Protein AF-A0A168MWL6-F1 (afdb_monomer)

Foldseek 3Di:
DDCPPPDPPDDDPCCVVCVVVPDPCPDPVNVVVVPDVCPVVVVVVVVVVVCCCVPVVVVVVVVD

Sequence (64 aa):
MDKSSFQPIYHDPWARREAWRKHPIFSKSSNFKTMFPGLGIATVAFAAYCTYEHFFLNNKKSHH

InterPro domains:
  IPR012576 NADH dehydrogenase [ubiquinone] 1 beta subcomplex subunit 3 [PF08122] (11-64)
  IPR012576 NADH dehydrogenase [ubiquinone] 1 beta subcomplex subunit 3 [PTHR15082] (11-63)

Nearest PDB structures (foldseek):
  6yj4-assembly1_k  TM=6.468E-01  e=3.791E-03  Yarrowia lipolytica
  7zmg-assembly1_c  TM=6.066E-01  e=1.030E-02  Thermochaetoides thermophila DSM 1495

Solvent-accessible surface area (backbone atoms only — not comparable to full-atom values): 4158 Å² total; per-residue (Å²): 138,86,83,77,78,84,66,77,88,78,75,66,91,52,52,78,74,49,44,84,74,66,48,73,76,76,32,71,70,48,50,60,66,64,73,50,81,57,51,69,57,51,52,50,54,50,50,52,50,52,49,45,47,62,56,60,49,47,67,61,57,73,78,111

Radius of gyration: 25.56 Å; Cα contacts (8 Å, |Δi|>4): 7; chains: 1; bounding box: 45×42×62 Å

pLDDT: mean 80.2, std 13.84, range [47.59, 96.62]

Mean predicted aligned error: 11.23 Å

Secondary structure (DSSP, 8-state):
------------TTHHHHGGG--GGGSHHHHHHHSSTTHHHHHHHHHHHHHIIIIIIHHHHTT-

Organism: NCBI:txid747725

Structure (mmCIF, N/CA/C/O backbone):
data_AF-A0A168MWL6-F1
#
_entry.id   AF-A0A168MWL6-F1
#
loop_
_atom_site.group_PDB
_atom_site.id
_atom_site.type_symbol
_atom_site.label_atom_id
_atom_site.label_alt_id
_atom_site.label_comp_id
_atom_site.label_asym_id
_atom_site.label_entity_id
_atom_site.label_seq_id
_atom_site.pdbx_PDB_ins_code
_atom_site.Cartn_x
_atom_site.Cartn_y
_atom_site.Cartn_z
_atom_site.occupancy
_atom_site.B_iso_or_equiv
_atom_site.auth_seq_id
_atom_site.auth_comp_id
_atom_site.auth_asym_id
_atom_site.auth_atom_id
_atom_site.pdbx_PDB_model_num
ATOM 1 N N . MET A 1 1 ? 18.200 30.202 -13.808 1.00 48.91 1 MET A N 1
ATOM 2 C CA . MET A 1 1 ? 18.803 28.867 -13.622 1.00 48.91 1 MET A CA 1
ATOM 3 C C . MET A 1 1 ? 17.695 27.845 -13.406 1.00 48.91 1 MET A C 1
ATOM 5 O O . MET A 1 1 ? 17.269 27.655 -12.276 1.00 48.91 1 MET A O 1
ATOM 9 N N . ASP A 1 2 ? 17.220 27.222 -14.480 1.00 48.56 2 ASP A N 1
ATOM 10 C CA . ASP A 1 2 ? 16.495 25.950 -14.418 1.00 48.56 2 ASP A CA 1
ATOM 11 C C . ASP A 1 2 ? 17.551 24.834 -14.504 1.00 48.56 2 ASP A C 1
ATOM 13 O O . ASP A 1 2 ? 18.365 24.829 -15.426 1.00 48.56 2 ASP A O 1
ATOM 17 N N . LYS A 1 3 ? 17.604 23.952 -13.501 1.00 54.38 3 LYS A N 1
ATOM 18 C CA . LYS A 1 3 ? 18.430 22.737 -13.510 1.00 54.38 3 LYS A CA 1
ATOM 19 C C . LYS A 1 3 ? 17.523 21.553 -13.833 1.00 54.38 3 LYS A C 1
ATOM 21 O O . LYS A 1 3 ? 17.335 20.667 -13.002 1.00 54.38 3 LYS A O 1
ATOM 26 N N . SER A 1 4 ? 16.952 21.540 -15.029 1.00 61.5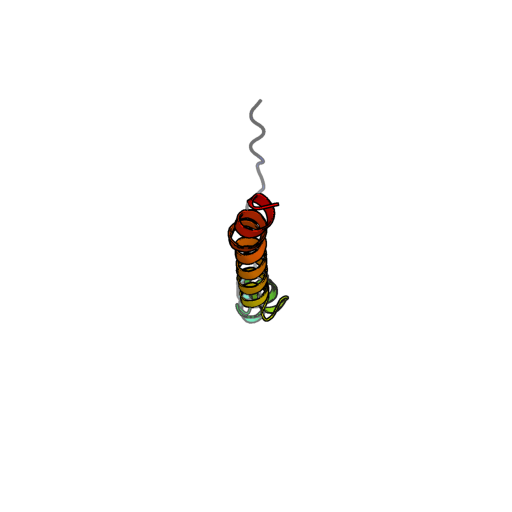9 4 SER A N 1
ATOM 27 C CA . SER A 1 4 ? 16.317 20.352 -15.578 1.00 61.59 4 SER A CA 1
ATOM 28 C C . SER A 1 4 ? 17.430 19.340 -15.853 1.00 61.59 4 SER A C 1
ATOM 30 O O . SER A 1 4 ? 18.310 19.525 -16.692 1.00 61.59 4 SER A O 1
ATOM 32 N N . SER A 1 5 ? 17.471 18.306 -15.021 1.00 59.69 5 SER A N 1
ATOM 33 C CA . SER A 1 5 ? 18.469 17.246 -15.039 1.00 59.69 5 SER A CA 1
ATOM 34 C C . SER A 1 5 ? 18.443 16.516 -16.385 1.00 59.69 5 SER A C 1
ATOM 36 O O . SER A 1 5 ? 17.651 15.603 -16.596 1.00 59.69 5 SER A O 1
ATOM 38 N N . PHE A 1 6 ? 19.345 16.898 -17.292 1.00 61.62 6 PHE A N 1
ATOM 39 C CA . PHE A 1 6 ? 19.650 16.158 -18.516 1.00 61.62 6 PHE A CA 1
ATOM 40 C C . PHE A 1 6 ? 20.283 14.811 -18.135 1.00 61.62 6 PHE A C 1
ATOM 42 O O . PHE A 1 6 ? 21.501 14.652 -18.097 1.00 61.62 6 PHE A O 1
ATOM 49 N N . GLN A 1 7 ? 19.452 13.839 -17.767 1.00 69.06 7 GLN A N 1
ATOM 50 C CA . GLN A 1 7 ? 19.878 12.453 -17.663 1.00 69.06 7 GLN A CA 1
ATOM 51 C C . GLN A 1 7 ? 19.811 11.872 -19.077 1.00 69.06 7 GLN A C 1
ATOM 53 O O . GLN A 1 7 ? 18.722 11.861 -19.660 1.00 69.06 7 GLN A O 1
ATOM 58 N N . PRO A 1 8 ? 20.930 11.422 -19.671 1.00 68.88 8 PRO A N 1
ATOM 59 C CA . PRO A 1 8 ? 20.860 10.715 -20.939 1.00 68.88 8 PRO A CA 1
ATOM 60 C C . PRO A 1 8 ? 19.940 9.507 -20.750 1.00 68.88 8 PRO A C 1
ATOM 62 O O . PRO A 1 8 ? 20.084 8.761 -19.780 1.00 68.88 8 PRO A O 1
ATOM 65 N N . ILE A 1 9 ? 18.968 9.333 -21.648 1.00 73.69 9 ILE A N 1
ATOM 66 C CA . ILE A 1 9 ? 18.072 8.174 -21.626 1.00 73.69 9 ILE A CA 1
ATOM 67 C C . ILE A 1 9 ? 18.928 6.944 -21.945 1.00 73.69 9 ILE A C 1
ATOM 69 O O . ILE A 1 9 ? 19.137 6.595 -23.105 1.00 73.69 9 ILE A O 1
ATOM 73 N N . TYR A 1 10 ? 19.471 6.310 -20.908 1.00 77.19 10 TYR A N 1
ATOM 74 C CA . TYR A 1 10 ? 20.225 5.073 -21.038 1.00 77.19 10 TYR A CA 1
ATOM 75 C C . TYR A 1 10 ? 19.241 3.930 -21.287 1.00 77.19 10 TYR A C 1
ATOM 77 O O . TYR A 1 10 ? 18.503 3.515 -20.391 1.00 77.19 10 TYR A O 1
ATOM 85 N N . HIS A 1 11 ? 19.206 3.445 -22.526 1.00 79.12 11 HIS A N 1
ATOM 86 C CA . HIS A 1 11 ? 18.498 2.222 -22.879 1.00 79.12 11 HIS A CA 1
ATOM 87 C C . HIS A 1 11 ? 19.437 1.039 -22.672 1.00 79.12 11 HIS A C 1
ATOM 89 O O . HIS A 1 11 ? 20.400 0.867 -23.415 1.00 79.12 11 HIS A O 1
ATOM 95 N N . ASP A 1 12 ? 19.142 0.221 -21.668 1.00 87.44 12 ASP A N 1
ATOM 96 C CA . ASP A 1 12 ? 19.846 -1.040 -21.471 1.00 87.44 12 ASP A CA 1
ATOM 97 C C . ASP A 1 12 ? 19.5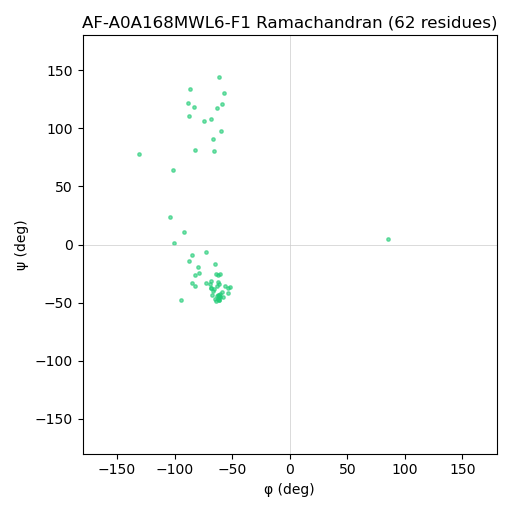93 -1.973 -22.679 1.00 87.44 12 ASP A C 1
ATOM 99 O O . ASP A 1 12 ? 18.442 -2.369 -22.915 1.00 87.44 12 ASP A O 1
ATOM 103 N N . PRO A 1 13 ? 20.636 -2.355 -23.447 1.00 90.50 13 PRO A N 1
ATOM 104 C CA . PRO A 1 13 ? 20.488 -3.215 -24.623 1.00 90.50 13 PRO A CA 1
ATOM 105 C C . PRO A 1 13 ? 20.005 -4.631 -24.273 1.00 90.50 13 PRO A C 1
ATOM 107 O O . PRO A 1 13 ? 19.509 -5.353 -25.145 1.00 90.50 13 PRO A O 1
ATOM 110 N N . TRP A 1 14 ? 20.107 -5.042 -23.005 1.00 89.88 14 TRP A N 1
ATOM 111 C CA . TRP A 1 14 ? 19.689 -6.356 -22.528 1.00 89.88 14 TRP A CA 1
ATOM 112 C C . TRP A 1 14 ? 18.330 -6.357 -21.832 1.00 89.88 14 TRP A C 1
ATOM 114 O O . TRP A 1 14 ? 17.853 -7.435 -21.472 1.00 89.88 14 TRP A O 1
ATOM 124 N N . ALA A 1 15 ? 17.637 -5.220 -21.743 1.00 88.12 15 ALA A N 1
ATOM 125 C CA . ALA A 1 15 ? 16.356 -5.117 -21.043 1.00 88.12 15 ALA A CA 1
ATOM 126 C C . ALA A 1 15 ? 15.321 -6.149 -21.533 1.00 88.12 15 ALA A C 1
ATOM 128 O O . ALA A 1 15 ? 14.596 -6.743 -20.735 1.00 88.12 15 ALA A O 1
ATOM 129 N N . ARG A 1 16 ? 15.293 -6.430 -22.846 1.00 85.19 16 ARG A N 1
ATOM 130 C CA . ARG A 1 16 ? 14.419 -7.457 -23.446 1.00 85.19 16 ARG A CA 1
ATOM 131 C C . ARG A 1 16 ? 14.826 -8.881 -23.055 1.00 85.19 16 ARG A C 1
ATOM 133 O O . ARG A 1 16 ? 13.963 -9.735 -22.887 1.00 85.19 16 ARG A O 1
ATOM 140 N N . ARG A 1 17 ? 16.127 -9.137 -22.887 1.00 89.12 17 ARG A N 1
ATOM 141 C CA . ARG A 1 17 ? 16.650 -10.420 -22.397 1.00 89.12 17 ARG A CA 1
ATOM 142 C C . ARG A 1 17 ? 16.377 -10.5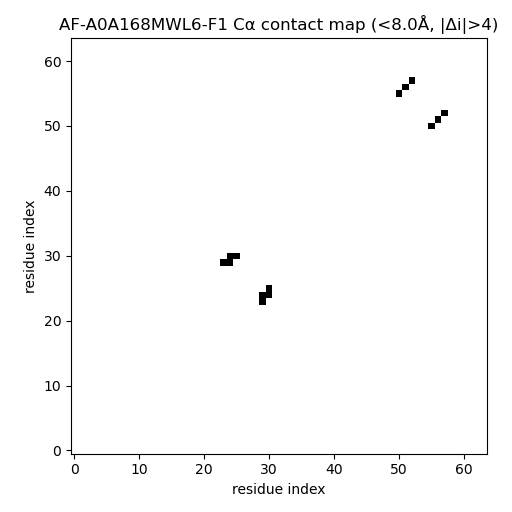95 -20.907 1.00 89.12 17 ARG A C 1
ATOM 144 O O . ARG A 1 17 ? 16.156 -11.717 -20.483 1.00 89.12 17 ARG A O 1
ATOM 151 N N . GLU A 1 18 ? 16.379 -9.530 -20.115 1.00 89.69 18 GLU A N 1
ATOM 152 C CA . GLU A 1 18 ? 16.082 -9.604 -18.678 1.00 89.69 18 GLU A CA 1
ATOM 153 C C . GLU A 1 18 ? 14.586 -9.549 -18.353 1.00 89.69 18 GLU A C 1
ATOM 155 O O . GLU A 1 18 ? 14.196 -9.797 -17.211 1.00 89.69 18 GLU A O 1
ATOM 160 N N . ALA A 1 19 ? 13.735 -9.268 -19.343 1.00 87.56 19 ALA A N 1
ATOM 161 C CA . ALA A 1 19 ? 12.293 -9.150 -19.158 1.00 87.56 19 ALA A CA 1
ATOM 162 C C . ALA A 1 19 ? 11.665 -10.407 -18.534 1.00 87.56 19 ALA A C 1
ATOM 164 O O . ALA A 1 19 ? 10.787 -10.277 -17.688 1.00 87.56 19 ALA A O 1
ATOM 165 N N . TRP A 1 20 ? 12.160 -11.611 -18.858 1.00 87.06 20 TRP A N 1
ATOM 166 C CA . TRP A 1 20 ? 11.648 -12.858 -18.268 1.00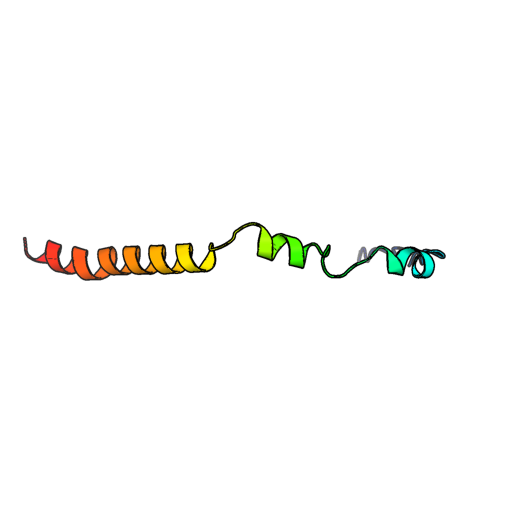 87.06 20 TRP A CA 1
ATOM 167 C C . TRP A 1 20 ? 11.878 -12.956 -16.752 1.00 87.06 20 TRP A C 1
ATOM 169 O O . TRP A 1 20 ? 11.123 -13.641 -16.067 1.00 87.06 20 TRP A O 1
ATOM 179 N N . ARG A 1 21 ? 12.891 -12.265 -16.205 1.00 88.56 21 ARG A N 1
ATOM 180 C CA . ARG A 1 21 ? 13.158 -12.232 -14.754 1.00 88.56 21 ARG A CA 1
ATOM 181 C C . ARG A 1 21 ? 12.226 -11.278 -14.017 1.00 88.56 21 ARG A C 1
ATOM 183 O O . ARG A 1 21 ? 1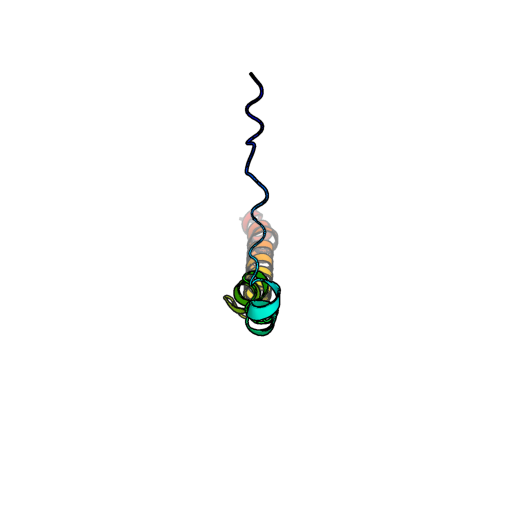2.004 -11.427 -12.816 1.00 88.56 21 ARG A O 1
ATOM 190 N N . LYS A 1 22 ? 11.696 -10.274 -14.716 1.00 85.25 22 LYS A N 1
ATOM 191 C CA . LYS A 1 22 ? 10.813 -9.259 -14.140 1.00 85.25 22 LYS A CA 1
ATOM 192 C C . LYS A 1 22 ? 9.394 -9.812 -14.079 1.00 85.25 22 LYS A C 1
ATOM 194 O O . LYS A 1 22 ? 8.567 -9.534 -14.939 1.00 85.25 22 LYS A O 1
ATOM 199 N N . HIS A 1 23 ? 9.112 -10.603 -13.047 1.00 86.12 23 HIS A N 1
ATOM 200 C CA . HIS A 1 23 ? 7.767 -11.119 -12.821 1.00 86.12 23 HIS A CA 1
ATOM 201 C C . HIS A 1 23 ? 6.919 -10.118 -12.010 1.00 8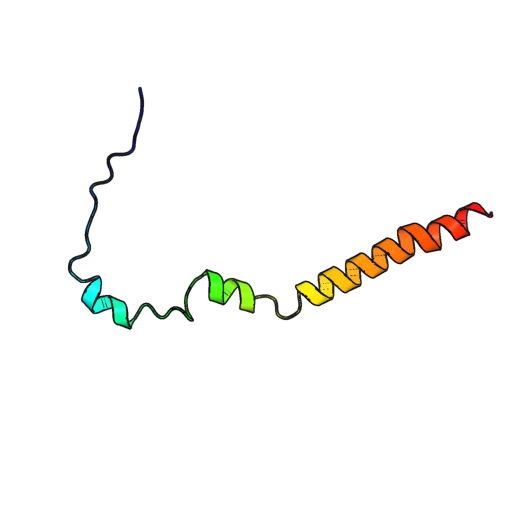6.12 23 HIS A C 1
ATOM 203 O O . HIS A 1 23 ? 7.387 -9.633 -10.974 1.00 86.12 23 HIS A O 1
ATOM 209 N N . PRO A 1 24 ? 5.660 -9.832 -12.399 1.00 83.50 24 PRO A N 1
ATOM 210 C CA . PRO A 1 24 ? 4.795 -8.886 -11.685 1.00 83.50 24 PRO A CA 1
ATOM 211 C C . PRO A 1 24 ? 4.511 -9.289 -10.228 1.00 83.50 24 PRO A C 1
ATOM 213 O O . PRO A 1 24 ? 4.295 -8.418 -9.387 1.00 83.50 24 PRO A O 1
ATOM 216 N N . ILE A 1 25 ? 4.585 -10.587 -9.903 1.00 84.06 25 ILE A N 1
ATOM 217 C CA . ILE A 1 25 ? 4.442 -11.099 -8.524 1.00 84.06 25 ILE A CA 1
ATOM 218 C C . ILE A 1 25 ? 5.526 -10.544 -7.591 1.00 84.06 25 ILE A C 1
ATOM 220 O O . ILE A 1 25 ? 5.235 -10.276 -6.429 1.00 84.06 25 ILE A O 1
ATOM 224 N N . PHE A 1 26 ? 6.743 -10.310 -8.092 1.00 84.81 26 PHE A N 1
ATOM 225 C CA . PHE A 1 26 ? 7.864 -9.784 -7.301 1.00 84.81 26 PHE A CA 1
ATOM 226 C C . PHE A 1 26 ? 7.955 -8.253 -7.335 1.00 84.81 26 PHE A C 1
ATOM 228 O O . PHE A 1 26 ? 8.948 -7.669 -6.900 1.00 84.81 26 PHE A O 1
ATOM 235 N N . SER A 1 27 ? 6.929 -7.575 -7.859 1.00 86.38 27 SER A N 1
ATOM 236 C CA . SER A 1 27 ? 6.862 -6.117 -7.824 1.00 86.38 27 SER A CA 1
ATOM 237 C C . SER A 1 27 ? 6.834 -5.609 -6.381 1.00 86.38 27 SER A C 1
ATOM 239 O O . SER A 1 27 ? 6.170 -6.184 -5.516 1.00 86.38 27 SER A O 1
ATOM 241 N N . LYS A 1 28 ? 7.486 -4.468 -6.125 1.00 83.94 28 LYS A N 1
ATOM 242 C CA . LYS A 1 28 ? 7.496 -3.808 -4.805 1.00 83.94 28 LYS A CA 1
ATOM 243 C C . LYS A 1 28 ? 6.080 -3.597 -4.253 1.00 83.94 28 LYS A C 1
ATOM 245 O O . LYS A 1 28 ? 5.853 -3.765 -3.061 1.00 83.94 28 LYS A O 1
ATOM 250 N N . SER A 1 29 ? 5.124 -3.281 -5.130 1.00 84.12 29 SER A N 1
ATOM 251 C CA . SER A 1 29 ? 3.717 -3.097 -4.753 1.00 84.12 29 SER A CA 1
ATOM 252 C C . SER A 1 29 ? 3.043 -4.401 -4.312 1.00 84.12 29 SER A C 1
ATOM 254 O O . SER A 1 29 ? 2.260 -4.390 -3.368 1.00 84.12 29 SER A O 1
ATOM 256 N N . SER A 1 30 ? 3.368 -5.523 -4.962 1.00 84.12 30 SER A N 1
ATOM 257 C CA . SER A 1 30 ? 2.865 -6.850 -4.587 1.00 84.12 30 SER A CA 1
ATOM 258 C C . SER A 1 30 ? 3.372 -7.237 -3.197 1.00 84.12 30 SER A C 1
ATOM 260 O O . SER A 1 30 ? 2.575 -7.542 -2.315 1.00 84.12 30 SER A O 1
ATOM 262 N N . ASN A 1 31 ? 4.678 -7.079 -2.955 1.00 86.44 31 ASN A N 1
ATOM 263 C CA . ASN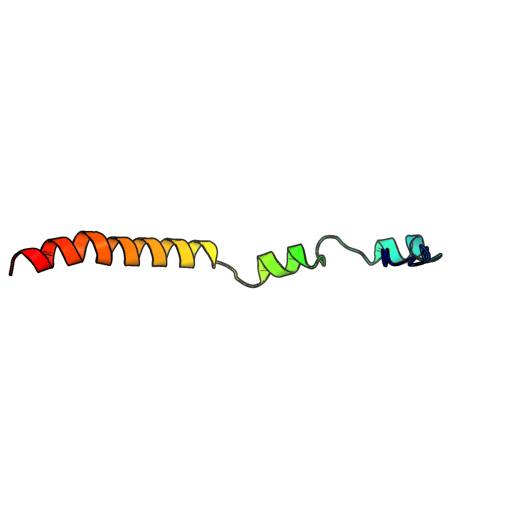 A 1 31 ? 5.284 -7.366 -1.653 1.00 86.44 31 ASN A CA 1
ATOM 264 C C . ASN A 1 31 ? 4.670 -6.525 -0.523 1.00 86.44 31 ASN A C 1
ATOM 266 O O . ASN A 1 31 ? 4.399 -7.060 0.546 1.00 86.44 31 ASN A O 1
ATOM 270 N N . PHE A 1 32 ? 4.394 -5.237 -0.759 1.00 87.25 32 PHE A N 1
ATOM 271 C CA . PHE A 1 32 ? 3.814 -4.353 0.259 1.00 87.25 32 PHE A CA 1
ATOM 272 C C . PHE A 1 32 ? 2.415 -4.792 0.719 1.00 87.25 32 PHE A C 1
ATOM 274 O O . PHE A 1 32 ? 2.090 -4.689 1.898 1.00 87.25 32 PHE A O 1
ATOM 281 N N . LYS A 1 33 ? 1.595 -5.333 -0.190 1.00 83.62 33 LYS A N 1
ATOM 282 C CA . LYS A 1 33 ? 0.253 -5.838 0.148 1.00 83.62 33 LYS A CA 1
ATOM 283 C C . LYS A 1 33 ? 0.309 -7.085 1.034 1.00 83.62 33 LYS A C 1
ATOM 285 O O . LYS A 1 33 ? -0.575 -7.281 1.860 1.00 83.62 33 LYS A O 1
ATOM 290 N N . THR A 1 34 ? 1.349 -7.902 0.885 1.00 83.94 34 THR A N 1
ATOM 291 C CA . THR A 1 34 ? 1.526 -9.152 1.639 1.00 83.94 34 THR A CA 1
ATOM 292 C C . THR A 1 34 ? 2.238 -8.949 2.982 1.00 83.94 34 THR A C 1
ATOM 294 O O . THR A 1 34 ? 2.197 -9.840 3.823 1.00 83.94 34 THR A O 1
ATOM 297 N N . MET A 1 35 ? 2.876 -7.794 3.216 1.00 86.75 35 MET A N 1
ATOM 298 C CA . MET A 1 35 ? 3.639 -7.526 4.448 1.00 86.75 35 MET A CA 1
ATOM 299 C C . MET A 1 35 ? 2.787 -7.560 5.722 1.00 86.75 35 MET A C 1
ATOM 301 O O . MET A 1 35 ? 3.287 -7.953 6.771 1.00 86.75 35 MET A O 1
ATOM 305 N N . PHE A 1 36 ? 1.516 -7.163 5.645 1.00 87.06 36 PHE A N 1
ATOM 306 C CA . PHE A 1 36 ? 0.642 -7.071 6.813 1.00 87.06 36 PHE A CA 1
ATOM 307 C C . PHE A 1 36 ? -0.698 -7.757 6.554 1.00 87.06 36 PHE A C 1
ATOM 309 O O . PHE A 1 36 ? -1.707 -7.087 6.288 1.00 87.06 36 PHE A O 1
ATOM 316 N N . PRO A 1 37 ? -0.732 -9.099 6.621 1.00 84.94 37 PRO A N 1
ATOM 317 C CA . PRO A 1 37 ? -1.985 -9.822 6.514 1.00 84.94 37 PRO A CA 1
ATOM 318 C C . PRO A 1 37 ? -2.919 -9.357 7.638 1.00 84.94 37 PRO A C 1
ATOM 320 O O . PRO A 1 37 ? -2.585 -9.430 8.816 1.00 84.94 37 PRO A O 1
ATOM 323 N N . GLY A 1 38 ? -4.085 -8.827 7.269 1.00 86.12 38 GLY A N 1
ATOM 324 C CA . GLY A 1 38 ? -5.100 -8.406 8.236 1.00 86.12 38 GLY A CA 1
ATOM 325 C C . GLY A 1 38 ? -4.955 -6.990 8.801 1.00 86.12 38 GLY A C 1
ATOM 326 O O . GLY A 1 38 ? -5.792 -6.621 9.624 1.00 86.12 38 GLY A O 1
ATOM 327 N N . LEU A 1 39 ? -4.000 -6.164 8.337 1.00 90.81 39 LEU A N 1
ATOM 328 C CA . LEU A 1 39 ? -3.885 -4.766 8.799 1.00 90.81 39 LEU A CA 1
ATOM 329 C C . LEU A 1 39 ? -5.209 -4.003 8.633 1.00 90.81 39 LEU A C 1
ATOM 331 O O . LEU A 1 39 ? -5.635 -3.306 9.542 1.00 90.81 39 LEU A O 1
ATOM 335 N N . GLY A 1 40 ? -5.908 -4.204 7.510 1.00 90.88 40 GLY A N 1
ATOM 336 C CA . GLY A 1 40 ? -7.201 -3.559 7.264 1.00 90.88 40 GLY A CA 1
ATOM 337 C C . GLY A 1 40 ? -8.267 -3.929 8.299 1.00 90.88 40 GLY A C 1
ATOM 338 O O . GLY A 1 40 ? -8.940 -3.050 8.828 1.00 90.88 40 GLY A O 1
ATOM 339 N N . ILE A 1 41 ? -8.384 -5.216 8.637 1.00 94.75 41 ILE A N 1
ATOM 340 C CA . ILE A 1 41 ? -9.365 -5.694 9.625 1.00 94.75 41 ILE A CA 1
ATOM 341 C C . ILE A 1 41 ? -9.000 -5.171 11.016 1.00 94.75 41 ILE A C 1
ATOM 343 O O . ILE A 1 41 ? -9.871 -4.684 11.734 1.00 94.75 41 ILE A O 1
ATOM 347 N N . ALA A 1 42 ? -7.715 -5.214 11.374 1.00 94.06 42 ALA A N 1
ATOM 348 C CA . ALA A 1 42 ? -7.230 -4.704 12.650 1.00 94.06 42 ALA A CA 1
ATOM 349 C C . ALA A 1 42 ? -7.498 -3.199 12.802 1.00 94.06 42 ALA A C 1
ATOM 351 O O . ALA A 1 42 ? -8.012 -2.772 13.834 1.00 94.06 42 ALA A O 1
ATOM 352 N N . THR A 1 43 ? -7.220 -2.398 11.767 1.00 96.56 43 THR A N 1
ATOM 353 C CA . THR A 1 43 ? -7.495 -0.955 11.781 1.00 96.56 43 THR A CA 1
ATOM 354 C C . THR A 1 43 ? -8.987 -0.666 11.928 1.00 96.56 43 THR A C 1
ATOM 356 O O . THR A 1 43 ? -9.355 0.191 12.728 1.00 96.56 43 THR A O 1
ATOM 359 N N . VAL A 1 44 ? -9.853 -1.389 11.211 1.00 96.44 44 VAL A N 1
ATOM 360 C CA . VAL A 1 44 ? -11.311 -1.213 11.317 1.00 96.44 44 VAL A CA 1
ATOM 361 C C . VAL A 1 44 ? -11.817 -1.588 12.710 1.00 96.44 44 VAL A C 1
ATOM 363 O O . VAL A 1 44 ? -12.565 -0.818 13.308 1.00 96.44 44 VAL A O 1
ATOM 366 N N . ALA A 1 45 ? -11.389 -2.729 13.255 1.00 96.62 45 ALA A N 1
ATOM 367 C CA . ALA A 1 45 ? -11.786 -3.166 14.593 1.00 96.62 45 ALA A CA 1
ATOM 368 C C . ALA A 1 45 ? -11.329 -2.176 15.676 1.00 96.62 45 ALA A C 1
ATOM 370 O O . ALA A 1 45 ? -12.111 -1.806 16.552 1.00 96.62 45 ALA A O 1
ATOM 371 N N . PHE A 1 46 ? -10.085 -1.700 15.579 1.00 95.25 46 PHE A N 1
ATOM 372 C CA . PHE A 1 46 ? -9.538 -0.698 16.489 1.00 95.25 46 PHE A CA 1
ATOM 373 C C . PHE A 1 46 ? -10.306 0.625 16.407 1.00 95.25 46 PHE A C 1
ATOM 375 O O . PHE A 1 46 ? -10.718 1.161 17.431 1.00 95.25 46 PHE A O 1
ATOM 382 N N . ALA A 1 47 ? -10.573 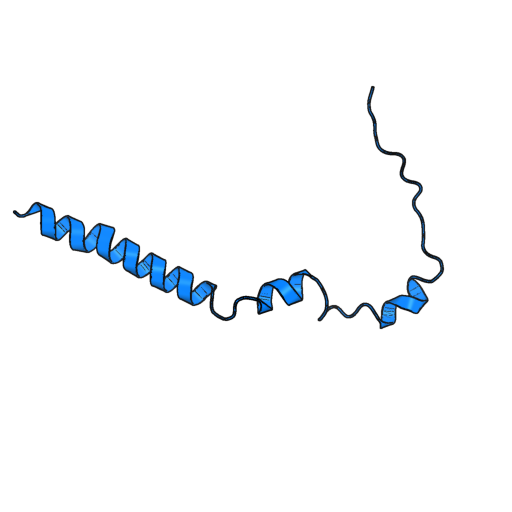1.126 15.198 1.00 96.38 47 ALA A N 1
ATOM 383 C CA . ALA A 1 47 ? -11.345 2.351 15.010 1.00 96.38 47 ALA A CA 1
ATOM 384 C C . ALA A 1 47 ? -12.771 2.220 15.570 1.00 96.38 47 ALA A C 1
ATOM 386 O O . ALA A 1 47 ? -13.237 3.115 16.276 1.00 96.38 47 ALA A O 1
ATOM 387 N N . ALA A 1 48 ? -13.442 1.092 15.320 1.00 95.81 48 ALA A N 1
ATOM 388 C CA . ALA A 1 48 ? -14.763 0.815 15.878 1.00 95.81 48 ALA A CA 1
ATOM 389 C C . ALA A 1 48 ? -14.735 0.850 17.414 1.00 95.81 48 ALA A C 1
ATOM 391 O O . ALA A 1 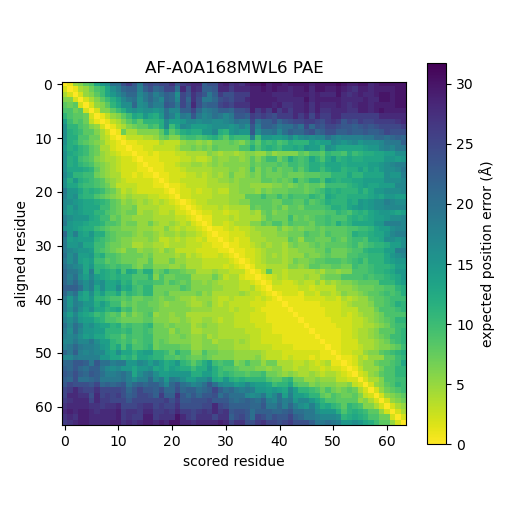48 ? -15.567 1.519 18.025 1.00 95.81 48 ALA A O 1
ATOM 392 N N . TYR A 1 49 ? -13.732 0.223 18.034 1.00 93.25 49 TYR A N 1
ATOM 393 C CA . TYR A 1 49 ? -13.549 0.254 19.483 1.00 93.25 49 TYR A CA 1
ATOM 394 C C . TYR A 1 49 ? -13.320 1.679 20.013 1.00 93.25 49 TYR A C 1
ATOM 396 O O . TYR A 1 49 ? -14.015 2.108 20.933 1.00 93.25 49 TYR A O 1
ATOM 404 N N . CYS A 1 50 ? -12.428 2.457 19.390 1.00 93.75 50 CYS A N 1
ATOM 405 C CA . CYS A 1 50 ? -12.185 3.845 19.788 1.00 93.75 50 CYS A CA 1
ATOM 406 C C . CYS A 1 50 ? -13.443 4.712 19.662 1.00 93.75 50 CYS A C 1
ATOM 408 O O . CYS A 1 50 ? -13.732 5.501 20.559 1.00 93.75 50 CYS A O 1
ATOM 410 N N . THR A 1 51 ? -14.213 4.575 18.577 1.00 92.44 51 THR A N 1
ATOM 411 C CA . THR A 1 51 ? -15.474 5.322 18.422 1.00 92.44 51 THR A CA 1
ATOM 412 C C . THR A 1 51 ? -16.516 4.895 19.453 1.00 92.44 51 THR A C 1
ATOM 414 O O . THR A 1 51 ? -17.208 5.747 20.008 1.00 92.44 51 THR A O 1
ATOM 417 N N . TYR A 1 52 ? -16.593 3.604 19.777 1.00 89.94 52 TYR A N 1
ATOM 418 C CA . TYR A 1 52 ? -17.471 3.106 20.829 1.00 89.94 52 TYR A CA 1
ATOM 419 C C . TYR A 1 52 ? -17.101 3.703 22.192 1.00 89.94 52 TYR A C 1
ATOM 421 O O . TYR A 1 52 ? -17.967 4.241 22.878 1.00 89.94 52 TYR A O 1
ATOM 429 N N . GLU A 1 53 ? -15.825 3.711 22.573 1.00 82.31 53 GLU A N 1
ATOM 430 C CA . GLU A 1 53 ? -15.408 4.370 23.814 1.00 82.31 53 GLU A CA 1
ATOM 431 C C . GLU A 1 53 ? -15.667 5.884 23.782 1.00 82.31 53 GLU A C 1
ATOM 433 O O . GLU A 1 53 ? -16.211 6.455 24.730 1.00 82.31 53 GLU A O 1
ATOM 438 N N . HIS A 1 54 ? -15.331 6.547 22.678 1.00 82.81 54 HIS A N 1
ATOM 439 C CA . HIS A 1 54 ? -15.423 7.999 22.588 1.00 82.81 54 HIS A CA 1
ATOM 440 C C . HIS A 1 54 ? -16.867 8.515 22.593 1.00 82.81 54 HIS A C 1
ATOM 442 O O . HIS A 1 54 ? -17.136 9.547 23.201 1.00 82.81 54 HIS A O 1
ATOM 448 N N . PHE A 1 55 ? -17.801 7.810 21.953 1.00 81.50 55 PHE A N 1
ATOM 449 C CA . PHE A 1 55 ? -19.206 8.217 21.904 1.00 81.50 55 PHE A CA 1
ATOM 450 C C . PHE A 1 55 ? -20.047 7.549 22.997 1.00 81.50 55 PHE A C 1
ATOM 452 O O . PHE A 1 55 ? -20.790 8.231 23.697 1.00 81.50 55 PHE A O 1
ATOM 459 N N . PHE A 1 56 ? -19.949 6.234 23.204 1.00 71.94 56 PHE A N 1
ATOM 460 C CA . PHE A 1 56 ? -20.821 5.535 24.158 1.00 71.94 56 PHE A CA 1
ATOM 461 C C . PHE A 1 56 ? -20.326 5.576 25.607 1.00 71.94 56 PHE A C 1
ATOM 463 O O . PHE A 1 56 ? -21.164 5.601 26.510 1.00 71.94 56 PHE A O 1
ATOM 470 N N . LEU A 1 57 ? -19.012 5.585 25.873 1.00 66.81 57 LEU A N 1
ATOM 471 C CA . LEU A 1 57 ? -18.514 5.695 27.254 1.00 66.81 57 LEU A CA 1
ATOM 472 C C . LEU A 1 57 ? -18.485 7.147 27.751 1.00 66.81 57 LEU A C 1
ATOM 474 O O . LEU A 1 57 ? -18.782 7.365 28.924 1.00 66.81 57 LEU A O 1
ATOM 478 N N . ASN A 1 58 ? -18.181 8.140 26.907 1.00 62.72 58 ASN A N 1
ATOM 479 C CA . ASN A 1 58 ? -18.206 9.546 27.341 1.00 62.72 58 ASN A CA 1
ATOM 480 C C . ASN A 1 58 ? -19.624 10.033 27.670 1.00 62.72 58 ASN A C 1
ATOM 482 O O . ASN A 1 58 ? -19.800 10.657 28.710 1.00 62.72 58 ASN A O 1
ATOM 486 N N . ASN A 1 59 ? -20.640 9.655 26.884 1.00 61.00 59 ASN A N 1
ATOM 487 C CA . ASN A 1 59 ? -22.041 9.996 27.175 1.00 61.00 59 ASN A CA 1
ATOM 488 C C . ASN A 1 59 ? -22.553 9.403 28.506 1.00 61.00 59 ASN A C 1
ATOM 490 O O . ASN A 1 59 ? -23.456 9.960 29.119 1.00 61.00 59 ASN A O 1
ATOM 494 N N . LYS A 1 60 ? -21.980 8.288 28.987 1.00 57.16 60 LYS A N 1
ATOM 495 C CA . LYS A 1 60 ? -22.333 7.691 30.292 1.00 57.16 60 LYS A CA 1
ATOM 496 C C . LYS A 1 60 ? -21.616 8.353 31.474 1.00 57.16 60 LYS A C 1
ATOM 498 O O . LYS A 1 60 ? -22.139 8.320 32.581 1.00 57.16 60 LYS A O 1
ATOM 503 N N . LYS A 1 61 ? -20.439 8.953 31.257 1.00 56.56 61 LYS A N 1
ATOM 504 C CA . LYS A 1 61 ? -19.654 9.648 32.298 1.00 56.56 61 LYS A CA 1
ATOM 505 C C . LYS A 1 61 ? -20.174 11.056 32.603 1.00 56.56 61 LYS A C 1
ATOM 507 O O . LYS A 1 61 ? -19.873 11.577 33.664 1.00 56.56 61 LYS A O 1
ATOM 512 N N . SER A 1 62 ? -20.960 11.656 31.708 1.00 56.62 62 SER A N 1
ATOM 513 C CA . SER A 1 62 ? -21.565 12.988 31.889 1.00 56.62 62 SER A CA 1
ATOM 514 C C . SER A 1 62 ? -22.724 13.027 32.896 1.00 56.62 62 SER A C 1
ATOM 516 O O . SER A 1 62 ? -23.243 14.102 33.176 1.00 56.62 62 SER A O 1
ATOM 518 N N . HIS A 1 63 ? -23.156 11.870 33.406 1.00 54.59 63 HIS A N 1
ATOM 519 C CA . HIS A 1 63 ? -24.263 11.733 34.358 1.00 54.59 63 HIS A CA 1
ATOM 520 C C . HIS A 1 63 ? -23.798 11.466 35.804 1.00 54.59 63 HIS A C 1
ATOM 522 O O . HIS A 1 63 ? -24.567 10.921 36.595 1.00 54.59 63 HIS A O 1
ATOM 528 N N . HIS A 1 64 ? -22.565 11.847 36.153 1.00 47.59 64 HIS A N 1
ATOM 529 C CA . HIS A 1 64 ? -22.053 11.854 37.525 1.00 47.59 64 HIS A CA 1
ATOM 530 C C . HIS A 1 64 ? -21.347 13.170 37.848 1.00 47.59 64 HIS A C 1
ATOM 532 O O . HIS A 1 64 ? -20.680 13.710 36.937 1.00 47.59 64 HIS A O 1
#